Protein AF-A0A2L2Z976-F1 (afdb_monomer_lite)

Sequence (72 aa):
EKEWIPVTKFGRLVMDGNINSLVVIYLFSLPIIECEIFFVFRGRALKDDGMNLMPVQKQTRAVQRTRFKAIV

Structure (mmCIF, N/CA/C/O backbone):
data_AF-A0A2L2Z976-F1
#
_entry.id   AF-A0A2L2Z976-F1
#
loop_
_atom_site.group_PDB
_atom_site.id
_atom_site.type_symbol
_atom_site.label_atom_id
_atom_site.label_alt_id
_atom_site.label_comp_id
_atom_site.label_asym_id
_atom_site.label_entity_id
_atom_site.label_seq_id
_atom_site.pdbx_PDB_ins_code
_atom_site.Cartn_x
_atom_site.Cartn_y
_atom_site.Cartn_z
_atom_site.occupancy
_atom_site.B_iso_or_equiv
_atom_site.auth_seq_id
_atom_site.auth_comp_id
_atom_site.auth_asym_id
_atom_site.auth_atom_id
_atom_site.pdbx_PDB_model_num
ATOM 1 N N . GLU A 1 1 ? -10.292 -13.854 -10.820 1.00 59.94 1 GLU A N 1
ATOM 2 C CA . GLU A 1 1 ? -9.697 -12.648 -10.205 1.00 59.94 1 GLU A CA 1
ATOM 3 C C . GLU A 1 1 ? -10.278 -11.433 -10.911 1.00 59.94 1 GLU A C 1
ATOM 5 O O . GLU A 1 1 ? -10.608 -11.545 -12.086 1.00 59.94 1 GLU A O 1
ATOM 10 N N . LYS A 1 2 ? -10.517 -10.331 -10.197 1.00 74.31 2 LYS A N 1
ATOM 11 C CA . LYS A 1 2 ? -11.057 -9.110 -10.805 1.00 74.31 2 LYS A CA 1
ATOM 12 C C . LYS A 1 2 ? -9.911 -8.401 -11.525 1.00 74.31 2 LYS A C 1
ATOM 14 O O . LYS A 1 2 ? -8.882 -8.156 -10.907 1.00 74.31 2 LYS A O 1
ATOM 19 N N . GLU A 1 3 ? -10.085 -8.119 -12.810 1.00 83.06 3 GLU A N 1
ATOM 20 C CA . GLU A 1 3 ? -9.117 -7.355 -13.598 1.00 83.06 3 GLU A CA 1
ATOM 21 C C . GLU A 1 3 ? -8.965 -5.948 -12.996 1.00 83.06 3 GLU A C 1
ATOM 23 O O . GLU A 1 3 ? -9.963 -5.305 -12.645 1.00 83.06 3 GLU A O 1
ATOM 28 N N . TRP A 1 4 ? -7.723 -5.504 -12.784 1.00 88.69 4 TRP A N 1
ATOM 29 C CA . TRP A 1 4 ? -7.452 -4.191 -12.199 1.00 88.69 4 TRP A CA 1
ATOM 30 C C . TRP A 1 4 ? -7.777 -3.102 -13.222 1.00 88.69 4 TRP A C 1
ATOM 32 O O . TRP A 1 4 ? -7.207 -3.066 -14.308 1.00 88.69 4 TRP A O 1
ATOM 42 N N . ILE A 1 5 ? -8.705 -2.214 -12.859 1.00 91.38 5 ILE A N 1
ATOM 43 C CA . ILE A 1 5 ? -9.057 -1.032 -13.646 1.00 91.38 5 ILE A CA 1
ATOM 44 C C . ILE A 1 5 ? -8.457 0.181 -12.924 1.00 91.38 5 ILE A C 1
ATOM 46 O O . ILE A 1 5 ? -8.958 0.540 -11.852 1.00 91.38 5 ILE A O 1
ATOM 50 N N . PRO A 1 6 ? -7.405 0.815 -13.469 1.00 92.69 6 PRO A N 1
ATOM 51 C CA . PRO A 1 6 ? -6.734 1.921 -12.803 1.00 92.69 6 PRO A CA 1
ATOM 52 C C . PRO A 1 6 ? -7.632 3.156 -12.742 1.00 92.69 6 PRO A C 1
ATOM 54 O O . PRO A 1 6 ? -8.219 3.587 -13.740 1.00 92.69 6 PRO A O 1
ATOM 57 N N . VAL A 1 7 ? -7.707 3.772 -11.565 1.00 93.06 7 VAL A N 1
ATOM 58 C CA . VAL A 1 7 ? -8.561 4.948 -11.328 1.00 93.06 7 VAL A CA 1
ATOM 59 C C . VAL A 1 7 ? -7.744 6.233 -11.474 1.00 93.06 7 VAL A C 1
ATOM 61 O O . VAL A 1 7 ? -8.203 7.245 -12.014 1.00 93.06 7 VAL A O 1
ATOM 64 N N . THR A 1 8 ? -6.482 6.197 -11.060 1.00 94.00 8 THR A N 1
ATOM 65 C CA . THR A 1 8 ? -5.541 7.312 -11.134 1.00 94.00 8 THR A CA 1
ATOM 66 C C . THR A 1 8 ? -4.908 7.440 -12.521 1.00 94.00 8 THR A C 1
ATOM 68 O O . THR A 1 8 ? -4.939 6.539 -13.362 1.00 94.00 8 THR A O 1
ATOM 71 N N . LYS A 1 9 ? -4.327 8.613 -12.799 1.00 91.31 9 LYS A N 1
ATOM 72 C CA . LYS A 1 9 ? -3.503 8.820 -14.003 1.00 91.31 9 LYS A CA 1
ATOM 73 C C . LYS A 1 9 ? -2.222 7.987 -13.938 1.00 91.31 9 LYS A C 1
ATOM 75 O O . LYS A 1 9 ? -1.773 7.468 -14.948 1.00 91.31 9 LYS A O 1
ATOM 80 N N . PHE A 1 10 ? -1.672 7.845 -12.736 1.00 91.50 10 PHE A N 1
ATOM 81 C CA . PHE A 1 10 ? -0.472 7.065 -12.485 1.00 91.50 10 PHE A CA 1
ATOM 82 C C . PHE A 1 10 ? -0.701 5.569 -12.728 1.00 91.50 10 PHE A C 1
ATOM 84 O O . PHE A 1 10 ? 0.062 4.965 -13.472 1.00 91.50 10 PHE A O 1
ATOM 91 N N . GLY A 1 11 ? -1.800 5.002 -12.215 1.00 92.50 11 GLY A N 1
ATOM 92 C CA . GLY A 1 11 ? -2.182 3.614 -12.495 1.00 92.50 11 GLY A CA 1
ATOM 93 C C . GLY A 1 11 ? -2.354 3.334 -13.991 1.00 92.50 11 GLY A C 1
ATOM 94 O O . GLY A 1 11 ? -1.898 2.304 -14.470 1.00 92.50 11 GLY A O 1
ATOM 95 N N . ARG A 1 12 ? -2.915 4.286 -14.754 1.00 93.06 12 ARG A N 1
ATOM 96 C CA . ARG A 1 12 ? -3.013 4.185 -16.223 1.00 93.06 12 ARG A CA 1
ATOM 97 C C . ARG A 1 12 ? -1.645 4.127 -16.895 1.00 93.06 12 ARG A C 1
ATOM 99 O O . ARG A 1 12 ? -1.401 3.216 -17.667 1.00 93.06 12 ARG A O 1
ATOM 106 N N . LEU A 1 13 ? -0.722 5.017 -16.525 1.00 91.25 13 LEU A N 1
ATOM 107 C CA . LEU A 1 13 ? 0.648 4.996 -17.060 1.00 91.25 13 LEU A CA 1
ATOM 108 C C . LEU A 1 13 ? 1.396 3.692 -16.749 1.00 91.25 13 LEU A C 1
ATOM 110 O O . LEU A 1 13 ? 2.211 3.247 -17.555 1.00 91.25 13 LEU A O 1
ATOM 114 N N . VAL A 1 14 ? 1.138 3.098 -15.581 1.00 91.31 14 VAL A N 1
ATOM 115 C CA . VAL A 1 14 ? 1.700 1.797 -15.197 1.00 91.31 14 VAL A CA 1
ATOM 116 C C . VAL A 1 14 ? 1.071 0.670 -16.021 1.00 91.31 14 VAL A C 1
ATOM 118 O O . VAL A 1 14 ? 1.799 -0.184 -16.515 1.00 91.31 14 VAL A O 1
ATOM 121 N N . MET A 1 15 ? -0.251 0.684 -16.215 1.00 89.88 15 MET A N 1
ATOM 122 C CA . MET A 1 15 ? -0.966 -0.305 -17.034 1.00 89.88 15 MET A CA 1
ATOM 123 C C . MET A 1 15 ? -0.561 -0.241 -18.515 1.00 89.88 15 MET A C 1
ATOM 125 O O . MET A 1 15 ? -0.386 -1.281 -19.142 1.00 89.88 15 MET A O 1
ATOM 129 N N . ASP A 1 16 ? -0.343 0.964 -19.044 1.00 91.00 16 ASP A N 1
ATOM 130 C CA . ASP A 1 16 ? 0.112 1.204 -20.419 1.00 91.00 16 ASP A CA 1
ATOM 131 C C . ASP A 1 16 ? 1.585 0.793 -20.642 1.00 91.00 16 ASP A C 1
ATOM 133 O O . ASP A 1 16 ? 2.072 0.820 -21.771 1.00 91.00 16 ASP A O 1
ATOM 137 N N . GLY A 1 17 ? 2.319 0.426 -19.582 1.00 88.50 17 GLY A N 1
ATOM 138 C CA . GLY A 1 17 ? 3.717 -0.007 -19.667 1.00 88.50 17 GLY A CA 1
ATOM 139 C C . GLY A 1 17 ? 4.726 1.129 -19.870 1.00 88.50 17 GLY A C 1
ATOM 140 O O . GLY A 1 17 ? 5.860 0.878 -20.263 1.00 88.50 17 GLY A O 1
ATOM 141 N N . ASN A 1 18 ? 4.348 2.381 -19.590 1.00 89.44 18 ASN A N 1
ATOM 142 C CA . ASN A 1 18 ? 5.263 3.528 -19.687 1.00 89.44 18 ASN A CA 1
ATOM 143 C C . ASN A 1 18 ? 6.260 3.591 -18.517 1.00 89.44 18 ASN A C 1
ATOM 145 O O . ASN A 1 18 ? 7.294 4.256 -18.606 1.00 89.44 18 ASN A O 1
ATOM 149 N N . ILE A 1 19 ? 5.944 2.931 -17.399 1.00 90.12 19 ILE A N 1
ATOM 150 C CA . ILE A 1 19 ? 6.775 2.891 -16.194 1.00 90.12 19 ILE A CA 1
ATOM 151 C C . ILE A 1 19 ? 7.217 1.453 -15.959 1.00 90.12 19 ILE A C 1
ATOM 153 O O . ILE A 1 19 ? 6.422 0.601 -15.580 1.00 90.12 19 ILE A O 1
ATOM 157 N N . ASN A 1 20 ? 8.513 1.209 -16.145 1.00 85.12 20 ASN A N 1
ATOM 158 C CA . ASN A 1 20 ? 9.056 -0.151 -16.188 1.00 85.12 20 ASN A CA 1
ATOM 159 C C . ASN A 1 20 ? 9.584 -0.651 -14.838 1.00 85.12 20 ASN A C 1
ATOM 161 O O . ASN A 1 20 ? 9.849 -1.840 -14.688 1.00 85.12 20 ASN A O 1
ATOM 165 N N . SER A 1 21 ? 9.791 0.232 -13.853 1.00 88.06 21 SER A N 1
ATOM 166 C CA . SER A 1 21 ? 10.338 -0.174 -12.556 1.00 88.06 21 SER A CA 1
ATOM 167 C C . SER A 1 21 ? 9.891 0.706 -11.391 1.00 88.06 21 SER A C 1
ATOM 169 O O . SER A 1 21 ? 9.673 1.910 -11.533 1.00 88.06 21 SER A O 1
ATOM 171 N N . LEU A 1 22 ? 9.867 0.104 -10.197 1.00 89.44 22 LEU A N 1
ATOM 172 C CA . LEU A 1 22 ? 9.684 0.812 -8.925 1.00 89.44 22 LEU A CA 1
ATOM 173 C C . LEU A 1 22 ? 10.783 1.851 -8.663 1.00 89.44 22 LEU A C 1
ATOM 175 O O . LEU A 1 22 ? 10.532 2.851 -8.000 1.00 89.44 22 LEU A O 1
ATOM 179 N N . VAL A 1 23 ? 11.986 1.654 -9.213 1.00 91.50 23 VAL A N 1
ATOM 180 C CA . VAL A 1 23 ? 13.105 2.596 -9.054 1.00 91.50 23 VAL A CA 1
ATOM 181 C C . VAL A 1 23 ? 12.756 3.961 -9.639 1.00 91.50 23 VAL A C 1
ATOM 183 O O . VAL A 1 23 ? 13.021 4.977 -9.006 1.00 91.50 23 VAL A O 1
ATOM 186 N N . VAL A 1 24 ? 12.105 3.993 -10.806 1.00 91.06 24 VAL A N 1
ATOM 187 C CA . VAL A 1 24 ? 11.654 5.242 -11.439 1.00 91.06 24 VAL A CA 1
ATOM 188 C C . VAL A 1 24 ? 10.646 5.964 -10.543 1.00 91.06 24 VAL A C 1
ATOM 190 O O . VAL A 1 24 ? 10.740 7.172 -10.347 1.00 91.06 24 VAL A O 1
ATOM 193 N N . ILE A 1 25 ? 9.720 5.217 -9.942 1.00 92.69 25 ILE A N 1
ATOM 194 C CA . ILE A 1 25 ? 8.687 5.758 -9.049 1.00 92.69 25 ILE A CA 1
ATOM 195 C C . ILE A 1 25 ? 9.331 6.424 -7.827 1.00 92.69 25 ILE A C 1
ATOM 197 O O . ILE A 1 25 ? 8.983 7.557 -7.490 1.00 92.69 25 ILE A O 1
ATOM 201 N N . TYR A 1 26 ? 10.307 5.755 -7.206 1.00 93.00 26 TYR A N 1
ATOM 202 C CA . TYR A 1 26 ? 11.040 6.300 -6.064 1.00 93.00 26 TYR A CA 1
ATOM 203 C C . TYR A 1 26 ? 11.928 7.489 -6.441 1.00 93.00 26 TYR A C 1
ATOM 205 O O . TYR A 1 26 ? 11.965 8.467 -5.698 1.00 93.00 26 TYR A O 1
ATOM 213 N N . LEU A 1 27 ? 12.588 7.451 -7.604 1.00 95.75 27 LEU A N 1
ATOM 214 C CA . LEU A 1 27 ? 13.436 8.546 -8.085 1.00 95.75 27 LEU A CA 1
ATOM 215 C C . LEU A 1 27 ? 12.646 9.852 -8.234 1.00 95.75 27 LEU A C 1
ATOM 217 O O . LEU A 1 27 ? 13.109 10.909 -7.816 1.00 95.75 27 LEU A O 1
ATOM 221 N N . PHE A 1 28 ? 11.438 9.768 -8.792 1.00 93.00 28 PHE A N 1
ATOM 222 C CA . PHE A 1 28 ? 10.554 10.921 -8.971 1.00 93.00 28 PHE A CA 1
ATOM 223 C C . PHE A 1 28 ? 9.649 11.195 -7.763 1.00 93.00 28 PHE A C 1
ATOM 225 O O . PHE A 1 28 ? 8.820 12.100 -7.822 1.00 93.00 28 PHE A O 1
ATOM 232 N N . SER A 1 29 ? 9.802 10.437 -6.668 1.00 93.38 29 SER A N 1
ATOM 233 C CA 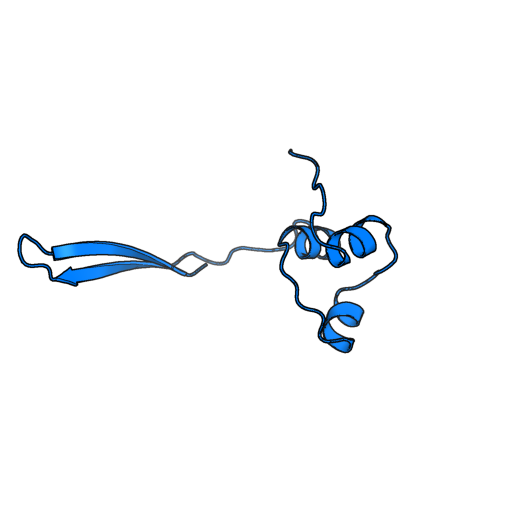. SER A 1 29 ? 8.995 10.566 -5.445 1.00 93.38 29 SER A CA 1
ATOM 234 C C . SER A 1 29 ? 7.483 10.573 -5.717 1.00 93.38 29 SER A C 1
ATOM 236 O O . SER A 1 29 ? 6.724 11.310 -5.083 1.00 93.38 29 SER A O 1
ATOM 238 N N . LEU A 1 30 ? 7.034 9.767 -6.687 1.00 90.62 30 LEU A N 1
ATOM 239 C CA . LEU A 1 30 ? 5.622 9.699 -7.054 1.00 90.62 30 LEU A CA 1
ATOM 240 C C . LEU A 1 30 ? 4.836 8.907 -5.995 1.00 90.62 30 LEU A C 1
ATOM 242 O O . LEU A 1 30 ? 5.262 7.818 -5.601 1.00 90.62 30 LEU A O 1
ATOM 246 N N . PRO A 1 31 ? 3.677 9.413 -5.535 1.00 92.06 31 PRO A N 1
ATOM 247 C CA . PRO A 1 31 ? 2.883 8.735 -4.521 1.00 92.06 31 PRO A CA 1
ATOM 248 C C . PRO A 1 31 ? 2.196 7.486 -5.089 1.00 92.06 31 PRO A C 1
ATOM 250 O O . PRO A 1 31 ? 1.486 7.550 -6.094 1.00 92.06 31 PRO A O 1
ATOM 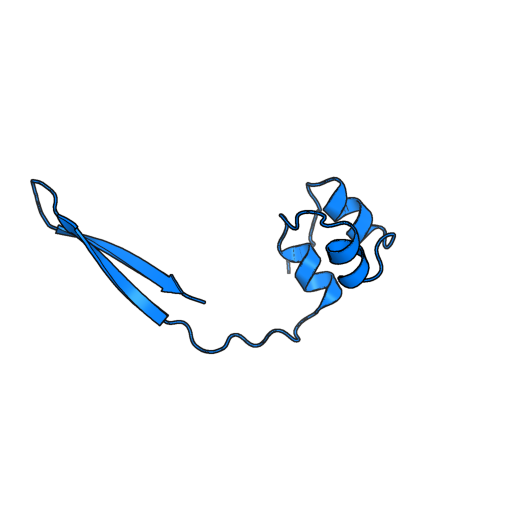253 N N . ILE A 1 32 ? 2.353 6.355 -4.398 1.00 92.06 32 ILE A N 1
ATOM 254 C CA . ILE A 1 32 ? 1.635 5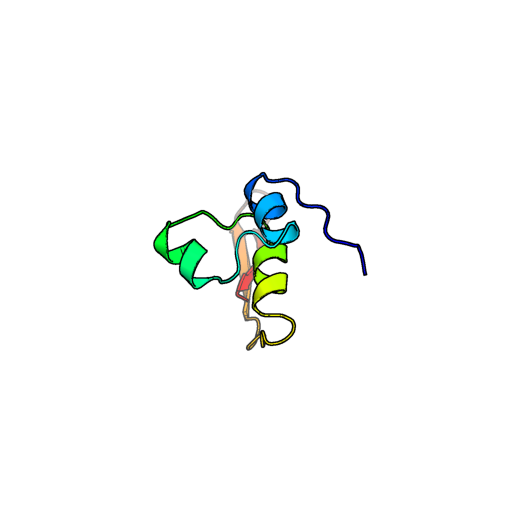.110 -4.693 1.00 92.06 32 ILE A CA 1
ATOM 255 C C . ILE A 1 32 ? 0.364 5.087 -3.841 1.00 92.06 32 ILE A C 1
ATOM 257 O O . ILE A 1 32 ? 0.435 5.017 -2.617 1.00 92.06 32 ILE A O 1
ATOM 261 N N . ILE A 1 33 ? -0.792 5.181 -4.497 1.00 91.50 33 ILE A N 1
ATOM 262 C CA . ILE A 1 33 ? -2.114 5.227 -3.842 1.00 91.50 33 ILE A CA 1
ATOM 263 C C . ILE A 1 33 ? -2.925 3.959 -4.150 1.00 91.50 33 ILE A C 1
ATOM 265 O O . ILE A 1 33 ? -3.778 3.561 -3.363 1.00 91.50 33 ILE A O 1
ATOM 269 N N . GLU A 1 34 ? -2.640 3.309 -5.279 1.00 91.44 34 GLU A N 1
ATOM 270 C CA . GLU A 1 34 ? -3.249 2.040 -5.682 1.00 91.44 34 GLU A CA 1
ATOM 271 C C . GLU A 1 34 ? -2.291 0.891 -5.353 1.00 91.44 34 GLU A C 1
ATOM 273 O O . GLU A 1 34 ? -1.130 0.904 -5.772 1.00 91.44 34 GLU A O 1
ATOM 278 N N . CYS A 1 35 ? -2.767 -0.098 -4.596 1.00 89.50 35 CYS A N 1
ATOM 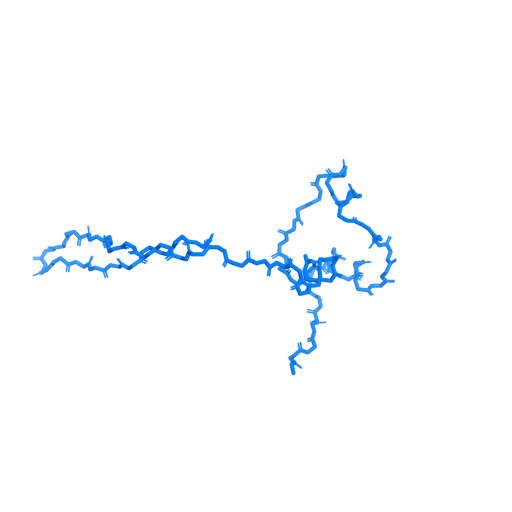279 C CA . CYS A 1 35 ? -1.959 -1.237 -4.153 1.00 89.50 35 CYS A CA 1
ATOM 280 C C . CYS A 1 35 ? -1.578 -2.150 -5.328 1.00 89.50 35 CYS A C 1
ATOM 282 O O . CYS A 1 35 ? -0.503 -2.748 -5.348 1.00 89.50 35 CYS A O 1
ATOM 284 N N . GLU A 1 36 ? -2.449 -2.222 -6.332 1.00 90.00 36 GLU A N 1
ATOM 285 C CA . GLU A 1 36 ? -2.302 -3.009 -7.553 1.00 90.00 36 GLU A CA 1
ATOM 286 C C . GLU A 1 36 ? -1.048 -2.634 -8.347 1.00 90.00 36 GLU A C 1
ATOM 288 O O . GLU A 1 36 ? -0.389 -3.517 -8.894 1.00 90.00 36 GLU A O 1
ATOM 293 N N . ILE A 1 37 ? -0.632 -1.364 -8.304 1.00 90.44 37 ILE A N 1
ATOM 294 C CA . ILE A 1 37 ? 0.616 -0.891 -8.919 1.00 90.44 37 ILE A CA 1
ATOM 295 C C . ILE A 1 37 ? 1.812 -1.682 -8.387 1.00 90.44 37 ILE A C 1
ATOM 297 O O . ILE A 1 37 ? 2.676 -2.109 -9.149 1.00 90.44 37 ILE A O 1
ATOM 301 N N . PHE A 1 38 ? 1.864 -1.912 -7.075 1.00 88.00 38 PHE A N 1
ATOM 302 C CA . PHE A 1 38 ? 2.956 -2.660 -6.464 1.00 88.00 38 PHE A CA 1
ATOM 303 C C . PHE A 1 38 ? 2.901 -4.149 -6.831 1.00 88.00 38 PHE A C 1
ATOM 305 O O . PHE A 1 38 ? 3.943 -4.755 -7.098 1.00 88.00 38 PHE A O 1
ATOM 312 N N . PHE A 1 39 ? 1.696 -4.722 -6.929 1.00 86.50 39 PHE A N 1
ATOM 313 C CA . PHE A 1 39 ? 1.500 -6.105 -7.367 1.00 86.50 39 PHE A CA 1
ATOM 314 C C . PHE A 1 39 ? 1.959 -6.344 -8.811 1.00 86.50 39 PHE A C 1
ATOM 316 O O . PHE A 1 39 ? 2.526 -7.402 -9.082 1.00 86.50 39 PHE A O 1
ATOM 323 N N . VAL A 1 40 ? 1.805 -5.370 -9.716 1.00 87.19 40 VAL A N 1
ATOM 324 C CA . VAL A 1 40 ? 2.309 -5.476 -11.100 1.00 87.19 40 VAL A CA 1
ATOM 325 C C . VAL A 1 40 ? 3.836 -5.591 -11.144 1.00 87.19 40 VAL A C 1
ATOM 327 O O . VAL A 1 40 ? 4.365 -6.405 -11.896 1.00 87.19 40 VAL A O 1
ATOM 330 N N . PHE A 1 41 ? 4.558 -4.838 -10.309 1.00 85.62 41 PHE A N 1
ATOM 331 C CA . PHE A 1 41 ? 6.027 -4.850 -10.319 1.00 85.62 41 PHE A CA 1
ATOM 332 C C . PHE A 1 41 ? 6.657 -6.009 -9.537 1.00 85.62 41 PHE A C 1
ATOM 334 O O . PHE A 1 41 ? 7.706 -6.517 -9.932 1.00 85.62 41 PHE A O 1
ATOM 341 N N . ARG A 1 42 ? 6.074 -6.403 -8.398 1.00 77.81 42 ARG A N 1
ATOM 342 C CA . ARG A 1 42 ? 6.641 -7.426 -7.495 1.00 77.81 42 ARG A CA 1
ATOM 343 C C . ARG A 1 42 ? 6.002 -8.810 -7.644 1.00 77.81 42 ARG A C 1
ATO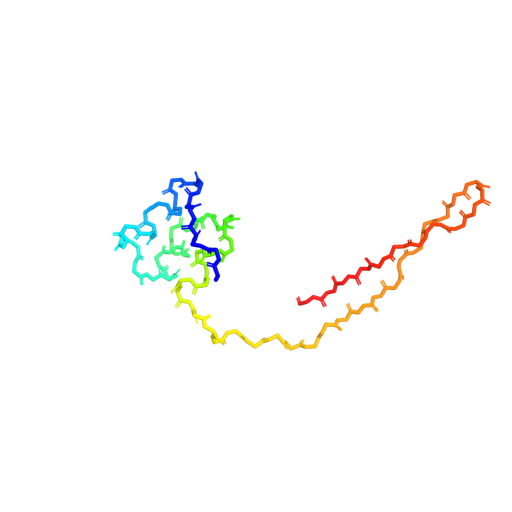M 345 O O . ARG A 1 42 ? 6.564 -9.782 -7.136 1.00 77.81 42 ARG A O 1
ATOM 352 N N . GLY A 1 43 ? 4.865 -8.921 -8.330 1.00 72.81 43 GLY A N 1
ATOM 353 C CA . GLY A 1 43 ? 4.126 -10.173 -8.491 1.00 72.81 43 GLY A CA 1
ATOM 354 C C . GLY A 1 43 ? 3.750 -10.825 -7.152 1.00 72.81 43 GLY A C 1
ATOM 355 O O . GLY A 1 43 ? 3.538 -10.153 -6.146 1.00 72.81 43 GLY A O 1
ATOM 356 N N . ARG A 1 44 ? 3.710 -12.166 -7.125 1.00 65.25 44 ARG A N 1
ATOM 357 C CA . ARG A 1 44 ? 3.405 -12.988 -5.930 1.00 65.25 44 ARG A CA 1
ATOM 358 C C . ARG A 1 44 ? 4.588 -13.162 -4.963 1.00 65.25 44 ARG A C 1
ATOM 360 O O . ARG A 1 44 ? 4.553 -14.037 -4.109 1.00 65.25 44 ARG A O 1
ATOM 367 N N . ALA A 1 45 ? 5.657 -12.380 -5.113 1.00 75.25 45 ALA A N 1
ATOM 368 C CA . ALA A 1 45 ? 6.883 -12.558 -4.335 1.00 75.25 45 ALA A CA 1
ATOM 369 C C . ALA A 1 45 ? 6.853 -11.874 -2.956 1.00 75.25 45 ALA A C 1
ATOM 371 O O . ALA A 1 45 ? 7.873 -11.879 -2.265 1.00 75.25 45 ALA A O 1
ATOM 372 N N . LEU A 1 46 ? 5.735 -11.253 -2.561 1.00 80.19 46 LEU A N 1
ATOM 373 C CA . LEU A 1 46 ? 5.584 -10.779 -1.189 1.00 80.19 46 LEU A CA 1
ATOM 374 C C . LEU A 1 46 ? 5.240 -11.939 -0.269 1.00 80.19 46 LEU A C 1
ATOM 376 O O . LEU A 1 46 ? 4.316 -12.708 -0.521 1.00 80.19 46 LEU A O 1
ATOM 380 N N . LYS A 1 47 ? 6.019 -12.033 0.802 1.00 80.12 47 LYS A N 1
ATOM 381 C CA . LYS A 1 47 ? 5.772 -12.925 1.918 1.00 80.12 47 LYS A CA 1
ATOM 382 C C . LYS A 1 47 ? 5.241 -12.075 3.061 1.00 80.12 47 LYS A C 1
ATOM 384 O O . LYS A 1 47 ? 5.909 -11.125 3.461 1.00 80.12 47 LYS A O 1
ATOM 389 N N . ASP A 1 48 ? 4.071 -12.434 3.565 1.00 80.00 48 ASP A N 1
ATOM 390 C CA . ASP A 1 48 ? 3.516 -11.818 4.763 1.00 80.00 48 ASP A CA 1
ATOM 391 C C . ASP A 1 48 ? 4.110 -12.531 5.985 1.00 80.00 48 ASP A C 1
ATOM 393 O O . ASP A 1 48 ? 3.836 -13.710 6.233 1.00 80.00 48 ASP A O 1
ATOM 397 N N . ASP A 1 49 ? 4.970 -11.840 6.730 1.00 78.12 49 ASP A N 1
ATOM 398 C CA . ASP A 1 49 ? 5.590 -12.374 7.942 1.00 78.12 49 ASP A CA 1
ATOM 399 C C . ASP A 1 49 ? 4.755 -11.982 9.169 1.00 78.12 49 ASP A C 1
ATOM 401 O O . ASP A 1 49 ? 4.948 -10.923 9.748 1.00 78.12 49 ASP A O 1
ATOM 405 N N . GLY A 1 50 ? 3.844 -12.873 9.577 1.00 72.19 50 GLY A N 1
ATOM 406 C CA . GLY A 1 50 ? 3.218 -12.891 10.906 1.00 72.19 50 GLY A CA 1
ATOM 407 C C . GLY A 1 50 ? 2.441 -11.630 11.313 1.00 72.19 50 GLY A C 1
ATOM 408 O O . GLY A 1 50 ? 2.996 -10.660 11.814 1.00 72.19 50 GLY A O 1
ATOM 409 N N . MET A 1 51 ? 1.112 -11.697 11.242 1.00 84.31 51 MET A N 1
ATOM 410 C CA . MET A 1 51 ? 0.237 -10.606 11.678 1.00 84.31 51 MET A CA 1
ATOM 411 C C . MET A 1 51 ? 0.103 -10.558 13.209 1.00 84.31 51 MET A C 1
ATOM 413 O O . MET A 1 51 ? -0.267 -11.549 13.841 1.00 84.31 51 MET A O 1
ATOM 417 N N . ASN A 1 52 ? 0.339 -9.388 13.811 1.00 88.38 52 ASN A N 1
ATOM 418 C CA . ASN A 1 52 ? 0.081 -9.159 15.234 1.00 88.38 52 ASN A CA 1
ATOM 419 C C . ASN A 1 52 ? -1.289 -8.492 15.427 1.00 88.38 52 ASN A C 1
ATOM 421 O O . ASN A 1 52 ? -1.551 -7.407 14.900 1.00 88.38 52 ASN A O 1
ATOM 425 N N . LEU A 1 53 ? -2.159 -9.133 16.207 1.00 91.06 53 LEU A N 1
ATOM 426 C CA . LEU A 1 53 ? -3.484 -8.634 16.565 1.00 91.06 53 LEU A CA 1
ATOM 427 C C . LEU A 1 53 ? -3.499 -8.232 18.037 1.00 91.06 53 LEU A C 1
ATOM 429 O O . LEU A 1 53 ? -3.361 -9.075 18.919 1.00 91.06 53 LEU A O 1
ATOM 433 N N . MET A 1 54 ? -3.740 -6.950 18.308 1.00 94.06 54 MET A N 1
ATOM 434 C CA . MET A 1 54 ? -3.870 -6.443 19.676 1.00 94.06 54 MET A CA 1
ATOM 435 C C . MET A 1 54 ? -5.247 -5.801 19.914 1.00 94.06 54 MET A C 1
ATOM 437 O O . MET A 1 54 ? -5.712 -5.015 19.078 1.00 94.06 54 MET A O 1
ATOM 441 N N . PRO A 1 55 ? -5.928 -6.098 21.038 1.00 95.38 55 PRO A N 1
ATOM 442 C CA . PRO A 1 55 ? -7.152 -5.404 21.418 1.00 95.38 55 PRO A CA 1
ATOM 443 C C . PRO A 1 55 ? -6.819 -4.007 21.964 1.00 95.38 55 PRO A C 1
ATOM 445 O O . PRO A 1 55 ? -6.012 -3.850 22.873 1.00 95.38 55 PRO A O 1
ATOM 448 N N . VAL A 1 56 ? -7.469 -2.977 21.429 1.00 94.56 56 VAL A N 1
ATOM 449 C CA . VAL A 1 56 ? -7.408 -1.592 21.908 1.00 94.56 56 VAL A CA 1
ATOM 450 C C . VAL A 1 56 ? -8.777 -1.219 22.453 1.00 94.56 56 VAL A C 1
ATOM 452 O O . VAL A 1 56 ? -9.795 -1.343 21.769 1.00 94.56 56 VAL A O 1
ATOM 455 N N . GLN A 1 57 ? -8.816 -0.757 23.696 1.00 95.06 57 GLN A N 1
ATOM 456 C CA . GLN A 1 57 ? -10.060 -0.530 24.416 1.00 95.06 57 GLN A CA 1
ATOM 457 C C . GLN A 1 57 ? -10.243 0.959 24.744 1.00 95.06 57 GLN A C 1
ATOM 459 O O . GLN A 1 57 ? -9.357 1.585 25.319 1.00 95.06 57 GLN A O 1
ATOM 464 N N . LYS A 1 58 ? -11.402 1.533 24.396 1.00 95.56 58 LYS A N 1
ATOM 465 C CA . LYS A 1 58 ? -11.782 2.917 24.727 1.00 95.56 58 LYS A CA 1
ATOM 466 C C . LYS A 1 58 ? -12.908 2.919 25.754 1.00 95.56 58 LYS A C 1
ATOM 468 O O . LYS A 1 58 ? -13.985 2.390 25.486 1.00 95.56 58 LYS A O 1
ATOM 473 N N . GLN A 1 59 ? -12.694 3.561 26.897 1.00 94.88 59 GLN A N 1
ATOM 474 C CA . GLN A 1 59 ? -13.736 3.705 27.912 1.00 94.88 59 GLN A CA 1
ATOM 475 C C . GLN A 1 59 ? -14.849 4.653 27.432 1.00 94.88 59 GLN A C 1
ATOM 477 O O . GLN A 1 59 ? -14.569 5.717 26.875 1.00 94.88 59 GLN A O 1
ATOM 482 N N . THR A 1 60 ? -16.115 4.278 27.641 1.00 93.00 60 THR A N 1
ATOM 483 C CA . THR A 1 60 ? -17.288 5.141 27.408 1.00 93.00 60 THR A CA 1
ATOM 484 C C . THR A 1 60 ? -18.201 5.148 28.640 1.00 93.00 60 THR A C 1
ATOM 486 O O . THR A 1 60 ? -17.963 4.400 29.584 1.00 93.00 60 THR A O 1
ATOM 489 N N . ARG A 1 61 ? -19.244 5.995 28.652 1.00 92.44 61 ARG A N 1
ATOM 490 C CA . ARG A 1 61 ? -20.191 6.095 29.782 1.00 92.44 61 ARG A CA 1
ATOM 491 C C . ARG A 1 61 ? -20.971 4.807 30.060 1.00 92.44 61 ARG A C 1
ATOM 493 O O . ARG A 1 61 ? -21.302 4.563 31.209 1.00 92.44 61 ARG A O 1
ATOM 500 N N . ALA A 1 62 ? -21.290 4.031 29.024 1.00 85.62 62 ALA A N 1
ATOM 501 C CA . ALA A 1 62 ? -22.102 2.824 29.167 1.00 85.62 62 ALA A CA 1
ATOM 502 C C . ALA A 1 62 ? -21.242 1.580 29.444 1.00 85.62 62 ALA A C 1
ATOM 504 O O . ALA A 1 62 ? -21.583 0.815 30.335 1.00 85.62 62 ALA A O 1
ATOM 505 N N . VAL A 1 63 ? -20.138 1.386 28.701 1.00 91.50 63 VAL A N 1
ATOM 506 C CA . VAL A 1 63 ? -19.202 0.239 28.806 1.00 91.50 63 VAL A CA 1
ATOM 507 C C . VAL A 1 63 ? -17.830 0.620 28.201 1.00 91.50 63 VAL A C 1
ATOM 509 O O . VAL A 1 63 ? -17.647 1.698 27.626 1.00 91.50 63 VAL A O 1
ATOM 512 N N . GLN A 1 64 ? -16.848 -0.271 28.278 1.00 91.31 64 GLN A N 1
ATOM 513 C CA . GLN A 1 64 ? -15.628 -0.247 27.476 1.00 91.31 64 GLN A CA 1
ATOM 514 C C . GLN A 1 64 ? -15.889 -0.708 26.022 1.00 91.31 64 GLN A C 1
ATOM 516 O O . GLN A 1 64 ? -16.388 -1.803 25.778 1.00 91.31 64 GLN A O 1
ATOM 521 N N . ARG A 1 65 ? -15.544 0.117 25.026 1.00 93.06 65 ARG A N 1
ATOM 522 C CA . ARG A 1 65 ? -15.637 -0.227 23.596 1.00 93.06 65 ARG A CA 1
ATOM 523 C C . ARG A 1 65 ? -14.305 -0.794 23.103 1.00 93.06 65 ARG A C 1
ATOM 525 O O . ARG A 1 65 ? -13.321 -0.059 23.033 1.00 93.06 65 ARG A O 1
ATOM 532 N N . THR A 1 66 ? -14.286 -2.061 22.694 1.00 93.69 66 THR A N 1
ATOM 533 C CA . THR A 1 66 ? -13.082 -2.748 22.187 1.00 93.69 66 THR A CA 1
ATOM 534 C C . THR A 1 66 ? -13.000 -2.699 20.657 1.00 93.69 66 THR A C 1
ATOM 536 O O . THR A 1 66 ? -13.999 -2.867 19.959 1.00 93.69 66 THR A O 1
ATOM 539 N N . ARG A 1 67 ? -11.801 -2.453 20.124 1.00 95.06 67 ARG A N 1
ATOM 540 C CA . ARG A 1 67 ? -11.427 -2.547 18.703 1.00 95.06 67 ARG A CA 1
ATOM 541 C C . ARG A 1 67 ? -10.178 -3.418 18.598 1.00 95.06 67 ARG A C 1
ATOM 543 O O . ARG A 1 67 ? -9.413 -3.489 19.550 1.00 95.06 67 ARG A O 1
ATOM 550 N N . PHE A 1 68 ? -9.936 -4.032 17.450 1.00 94.19 68 PHE A N 1
ATOM 551 C CA . PHE A 1 68 ? -8.668 -4.711 17.187 1.00 94.19 68 PHE A CA 1
ATOM 552 C C . PHE A 1 68 ? -7.791 -3.829 16.307 1.00 94.19 68 PHE A C 1
ATOM 554 O O . PHE A 1 68 ? -8.271 -3.245 15.333 1.00 94.19 68 PHE A O 1
ATOM 561 N N . LYS A 1 69 ? -6.516 -3.719 16.670 1.00 93.56 69 LYS A N 1
ATOM 562 C CA . LYS A 1 69 ? -5.470 -3.162 15.820 1.00 93.56 69 LYS A CA 1
ATOM 563 C C . LYS A 1 69 ? -4.681 -4.336 15.251 1.00 93.56 69 LYS A C 1
ATOM 565 O O . LYS A 1 69 ? -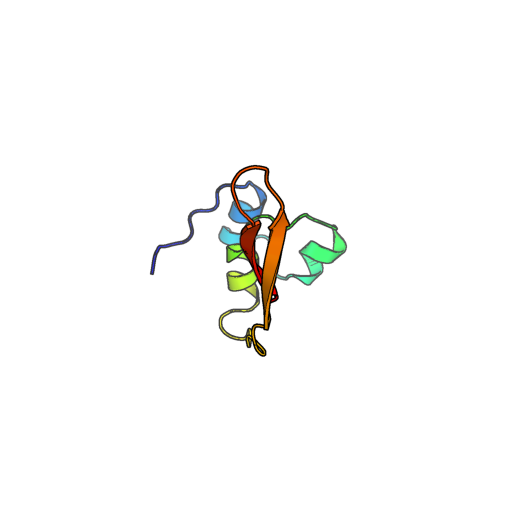4.102 -5.109 16.010 1.00 93.56 69 LYS A O 1
ATOM 570 N N . ALA A 1 70 ? -4.703 -4.456 13.932 1.00 92.00 70 ALA A N 1
ATOM 571 C CA . ALA A 1 70 ? -3.866 -5.380 13.186 1.00 92.00 70 ALA A CA 1
ATOM 572 C C . ALA A 1 70 ? -2.609 -4.642 12.720 1.00 92.00 70 ALA A C 1
ATOM 574 O O . ALA A 1 70 ? -2.709 -3.515 12.230 1.00 92.00 70 ALA A O 1
ATOM 575 N N . ILE A 1 71 ? -1.450 -5.267 12.897 1.00 87.88 71 ILE A N 1
ATOM 576 C CA . ILE A 1 71 ? -0.202 -4.880 12.240 1.00 87.88 71 ILE A CA 1
ATOM 577 C C . ILE A 1 71 ? 0.166 -6.050 11.336 1.00 87.88 71 ILE A C 1
ATOM 579 O O . ILE A 1 71 ? 0.244 -7.183 11.816 1.00 87.88 71 ILE A O 1
ATOM 583 N N . VAL A 1 72 ? 0.306 -5.747 10.049 1.00 84.12 72 VAL A N 1
ATOM 584 C CA . VAL A 1 72 ? 0.656 -6.670 8.967 1.00 84.12 72 VAL A CA 1
ATOM 585 C C . VAL A 1 72 ? 2.001 -6.241 8.420 1.00 84.12 72 VAL A C 1
ATOM 587 O O . VAL A 1 72 ? 2.182 -5.005 8.299 1.00 84.12 72 VAL A O 1
#

Secondary structure (DSSP, 8-state):
-PPP---SHHHHHHHTT----HHHHHHTT-----HHHHHHHHTT-------EEEEEEEE-SSSEEEEEEEE-

Foldseek 3Di:
DDDDDDPDPVVVCLVVVVDPAPVVCVVVVPDDPDPVSVCVHCPPVDDDDDKDKDWDWDDDPVGIDIDIDIDD

Organism: Parasteatoda tepidariorum (NCBI:txid114398)

pLDDT: mean 88.44, std 7.08, range [59.94, 95.75]

Radius of gyration: 18.55 Å; chains: 1; bounding box: 36×24×50 Å